Protein AF-A0A918KTB7-F1 (afdb_monomer)

Foldseek 3Di:
DDDDDDDPVRVVVVVVVVVVDDPDPDPPDDDDPDPDQDPVSVVVVPDDPDPPPPPLPQACQDDDPVVVVCQQVLVDDAPEEDELPPPDLVVSLVSVLVVLVVCLVVVHFKYKYFQAQPDVSPRPSLVCVSVSCSDPSRVQQFRYKDAGDVVRRGSRIMITGTDD

Nearest PDB structures (foldseek):
  4od6-assembly1_A  TM=9.183E-01  e=5.688E-06  Deinococcus radiodurans R1 = ATCC 13939 = DSM 20539
  2zqe-assembly1_A  TM=9.346E-01  e=1.737E-05  Thermus thermophilus HB8
  3qd7-assembly1_X  TM=7.976E-01  e=2.575E-05  Escherichia coli K-12
  7qgr-assembly1_v  TM=5.395E-01  e=2.587E-06  Escherichia coli
  4m3p-assembly1_A  TM=5.631E-01  e=5.532E+00  Homo sapiens

pLDDT: mean 83.63, std 12.71, range [46.62, 97.56]

InterPro domains:
  IPR002625 Smr domain [PF01713] (82-163)
  IPR002625 Smr domain [PS50828] (82-163)
  IPR036063 Smr domain superfamily [G3DSA:3.30.1370.110] (50-164)
  IPR036063 Smr domain superfamily [SSF160443] (80-163)

Solvent-accessible surface area (backbone atoms only — not comparable to full-atom values): 9860 Å² total; per-residue (Å²): 135,87,88,73,83,79,51,76,69,54,51,54,56,51,51,59,56,54,71,76,51,79,76,79,77,72,84,79,70,92,82,79,75,74,76,77,74,47,75,65,52,51,53,56,72,70,48,73,75,73,79,80,70,70,72,74,74,74,70,45,70,67,60,56,70,70,56,44,54,28,41,78,68,57,69,63,78,67,72,44,78,47,80,34,54,96,49,54,68,69,58,30,51,53,51,50,52,55,50,51,54,54,36,46,77,66,71,37,52,28,38,37,40,32,36,36,39,47,74,97,66,66,14,69,50,49,70,45,41,70,60,59,61,60,31,79,93,50,30,83,50,48,52,35,45,45,75,27,32,71,94,68,51,15,93,16,14,30,38,38,31,39,44,133

Secondary structure (DSSP, 8-state):
---PPPPHHHHHHHHHHHHHSPPPPPP--S--S-PPPPHHHHHHHTSPPPP-----PPP-SSPPHHHHHHHHTT----SEEEE-TT--HHHHHHHHHHHHHHHHHTT--EEEEE----GGG--HHHHHHHHHHT-TTTGGGEEEEEEPPGGGTGGGEEEEEEP-

Organism: NCBI:txid1220491

Radius of gyration: 38.45 Å; Cα contacts (8 Å, |Δi|>4): 191; chains: 1; bounding box: 45×83×96 Å

Structure (mmCIF, N/CA/C/O backbone):
data_AF-A0A918KTB7-F1
#
_entry.id   AF-A0A918KTB7-F1
#
loop_
_atom_site.group_PDB
_atom_site.id
_atom_site.type_symbol
_atom_site.label_atom_id
_atom_site.label_alt_id
_atom_site.label_comp_id
_atom_site.label_asym_id
_atom_site.label_entity_id
_atom_site.label_seq_id
_atom_site.pdbx_PDB_ins_code
_atom_site.Cartn_x
_atom_site.Cartn_y
_atom_site.Cartn_z
_atom_site.occupancy
_atom_site.B_iso_or_equiv
_atom_site.auth_seq_id
_atom_site.auth_comp_id
_atom_site.auth_asym_id
_atom_site.auth_atom_id
_atom_site.pdbx_PDB_model_num
ATOM 1 N N . MET A 1 1 ? -0.940 60.018 68.883 1.00 46.62 1 MET A N 1
ATOM 2 C CA . MET A 1 1 ? -2.416 60.021 68.986 1.00 46.62 1 MET A CA 1
ATOM 3 C C . MET A 1 1 ? -2.788 59.812 70.443 1.00 46.62 1 MET A C 1
ATOM 5 O O . MET A 1 1 ? -2.525 58.750 70.989 1.00 46.62 1 MET A O 1
ATOM 9 N N . THR A 1 2 ? -3.273 60.860 71.096 1.00 48.62 2 THR A N 1
ATOM 10 C CA . THR A 1 2 ? -3.499 60.915 72.546 1.00 48.62 2 THR A CA 1
ATOM 11 C C . THR A 1 2 ? -4.774 60.143 72.904 1.00 48.62 2 THR A C 1
ATOM 13 O O . THR A 1 2 ? -5.857 60.499 72.447 1.00 48.62 2 THR A O 1
ATOM 16 N N . GLN A 1 3 ? -4.655 59.064 73.682 1.00 63.84 3 GLN A N 1
ATOM 17 C CA . GLN A 1 3 ? -5.781 58.221 74.108 1.00 63.84 3 GLN A CA 1
ATOM 18 C C . GLN A 1 3 ? -6.563 58.928 75.225 1.00 63.84 3 GLN A C 1
ATOM 20 O O . GLN A 1 3 ? -6.250 58.790 76.406 1.00 63.84 3 GLN A O 1
ATOM 25 N N . ARG A 1 4 ? -7.560 59.739 74.858 1.00 78.81 4 ARG A N 1
ATOM 26 C CA . ARG A 1 4 ? -8.471 60.368 75.824 1.00 78.81 4 ARG A CA 1
ATOM 27 C C . ARG A 1 4 ? -9.517 59.341 76.294 1.00 78.81 4 ARG A C 1
ATOM 29 O O . ARG A 1 4 ? -10.192 58.763 75.443 1.00 78.81 4 ARG A O 1
ATOM 36 N N . PRO A 1 5 ? -9.708 59.128 77.610 1.00 80.88 5 PRO A N 1
ATOM 37 C CA . PRO A 1 5 ? -10.734 58.214 78.105 1.00 80.88 5 PRO A CA 1
ATOM 38 C C . PRO A 1 5 ? -12.144 58.774 77.858 1.00 80.88 5 PRO A C 1
ATOM 40 O O . PRO A 1 5 ? -12.399 59.961 78.074 1.00 80.88 5 PRO A O 1
ATOM 43 N N . LEU A 1 6 ? -13.060 57.908 77.410 1.00 77.94 6 LEU A N 1
ATOM 44 C CA . LEU A 1 6 ? -14.454 58.264 77.120 1.00 77.94 6 LEU A CA 1
ATOM 45 C C . LEU A 1 6 ? -15.217 58.607 78.406 1.00 77.94 6 LEU A C 1
ATOM 47 O O . LEU A 1 6 ? -15.205 57.835 79.374 1.00 77.94 6 LEU A O 1
ATOM 51 N N . LYS A 1 7 ? -15.925 59.740 78.392 1.00 84.62 7 LYS A N 1
ATOM 52 C CA . LYS A 1 7 ? -16.820 60.166 79.476 1.00 84.62 7 LYS A CA 1
ATOM 53 C C . LYS A 1 7 ? -18.058 59.253 79.554 1.00 84.62 7 LYS A C 1
ATOM 55 O O . LYS A 1 7 ? -18.409 58.614 78.561 1.00 84.62 7 LYS A O 1
ATOM 60 N N . PRO A 1 8 ? -18.763 59.198 80.700 1.00 78.81 8 PRO A N 1
ATOM 61 C CA . PRO A 1 8 ? -19.903 58.293 80.889 1.00 78.81 8 PRO A CA 1
ATOM 62 C C . PRO A 1 8 ? -21.003 58.441 79.825 1.00 78.81 8 PRO A C 1
ATOM 64 O O . PRO A 1 8 ? -21.474 57.438 79.299 1.00 78.81 8 PRO A O 1
ATOM 67 N N . GLY A 1 9 ? -21.343 59.677 79.438 1.00 78.69 9 GLY A N 1
ATOM 68 C CA . GLY A 1 9 ? -22.331 59.934 78.381 1.00 78.69 9 GLY A CA 1
ATOM 69 C C . GLY A 1 9 ? -21.862 59.510 76.984 1.00 78.69 9 GLY A C 1
ATOM 70 O O . GLY A 1 9 ? -22.641 58.976 76.201 1.00 78.69 9 GLY A O 1
ATOM 71 N N . GLU A 1 10 ? -20.567 59.655 76.684 1.00 81.12 10 GLU A N 1
ATOM 72 C CA . GLU A 1 10 ? -19.995 59.213 75.405 1.00 81.12 10 GLU A CA 1
ATOM 73 C C . GLU A 1 10 ? -20.040 57.684 75.290 1.00 81.12 10 GLU A C 1
ATOM 75 O O . GLU A 1 10 ? -20.361 57.158 74.227 1.00 81.12 10 GLU A O 1
ATOM 80 N N . LYS A 1 11 ? -19.803 56.954 76.390 1.00 81.25 11 LYS A N 1
ATOM 81 C CA . LYS A 1 11 ? -19.927 55.485 76.412 1.00 81.25 11 LYS A CA 1
ATOM 82 C C . LYS A 1 11 ? -21.339 55.015 76.060 1.00 81.25 11 LYS A C 1
ATOM 84 O O . LYS A 1 11 ? -21.481 53.997 75.388 1.00 81.25 11 LYS A O 1
ATOM 89 N N . GLN A 1 12 ? -22.365 55.751 76.482 1.00 82.75 12 GLN A N 1
ATOM 90 C CA . GLN A 1 12 ? -23.759 55.405 76.205 1.00 82.75 12 GLN A CA 1
ATOM 91 C C . GLN A 1 12 ? -24.103 55.586 74.718 1.00 82.75 12 GLN A C 1
ATOM 93 O O . GLN A 1 12 ? -24.712 54.701 74.118 1.00 82.75 12 GLN A O 1
ATOM 98 N N . ILE A 1 13 ? -23.618 56.667 74.094 1.00 84.12 13 ILE A N 1
ATOM 99 C CA . ILE A 1 13 ? -23.762 56.899 72.646 1.00 84.12 13 ILE A CA 1
ATOM 100 C C . ILE A 1 13 ? -23.016 55.818 71.853 1.00 84.12 13 ILE A C 1
ATOM 102 O O . ILE A 1 13 ? -23.576 55.220 70.933 1.00 84.12 13 ILE A O 1
ATOM 106 N N . TRP A 1 14 ? -21.779 55.506 72.246 1.00 77.81 14 TRP A N 1
ATOM 107 C CA . TRP A 1 14 ? -20.999 54.436 71.621 1.00 77.81 14 TRP A CA 1
ATOM 108 C C . TRP A 1 14 ? -21.663 53.061 71.762 1.00 77.81 14 TRP A C 1
ATOM 110 O O . TRP A 1 14 ? -21.578 52.255 70.837 1.00 77.81 14 TRP A O 1
ATOM 120 N N . GLY A 1 15 ? -22.371 52.803 72.866 1.00 83.31 15 GLY A N 1
ATOM 121 C CA . GLY A 1 15 ? -23.150 51.581 73.065 1.00 83.31 15 GLY A CA 1
ATOM 122 C C . GLY A 1 15 ? -24.285 51.419 72.050 1.00 83.31 15 GLY A C 1
ATOM 123 O O . GLY A 1 15 ? -24.432 50.344 71.474 1.00 83.31 15 GLY A O 1
ATOM 124 N N . HIS A 1 16 ? -25.043 52.484 71.772 1.00 82.56 16 HIS A N 1
ATOM 125 C CA . HIS A 1 16 ? -26.098 52.443 70.753 1.00 82.56 16 HIS A CA 1
ATOM 126 C C . HIS A 1 16 ? -25.548 52.289 69.333 1.00 82.56 16 HIS A C 1
ATOM 128 O O . HIS A 1 16 ? -26.08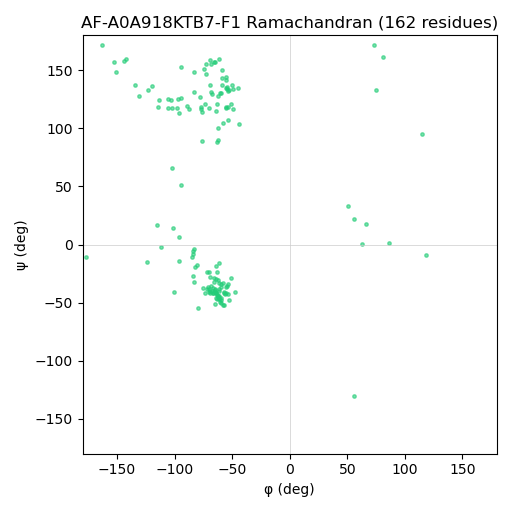2 51.503 68.555 1.00 82.56 16 HIS A O 1
ATOM 134 N N . VAL A 1 17 ? -24.448 52.970 69.002 1.00 83.69 17 VAL A N 1
ATOM 135 C CA . VAL A 1 17 ? -23.796 52.825 67.689 1.00 83.69 17 VAL A CA 1
ATOM 136 C C . VAL A 1 17 ? -23.227 51.415 67.500 1.00 83.69 17 VAL A C 1
ATOM 138 O O . VAL A 1 17 ? -23.325 50.845 66.420 1.00 83.69 17 VAL A O 1
ATOM 141 N N . ALA A 1 18 ? -22.669 50.803 68.545 1.00 79.00 18 ALA A N 1
ATOM 142 C CA . ALA A 1 18 ? -22.160 49.437 68.459 1.00 79.00 18 ALA A CA 1
ATOM 143 C C . ALA A 1 18 ? -23.270 48.398 68.213 1.00 79.00 18 ALA A C 1
ATOM 145 O O . ALA A 1 18 ? -23.0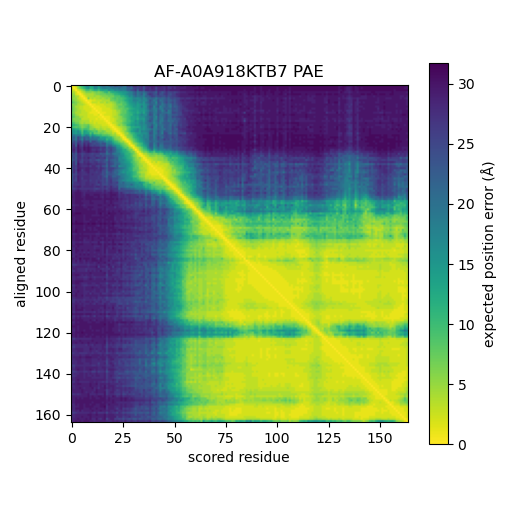12 47.379 67.577 1.00 79.00 18 ALA A O 1
ATOM 146 N N . GLN A 1 19 ? -24.501 48.654 68.670 1.00 80.31 19 GLN A N 1
ATOM 147 C CA . GLN A 1 19 ? -25.642 47.756 68.456 1.00 80.31 19 GLN A CA 1
ATOM 148 C C . GLN A 1 19 ? -26.144 47.744 67.005 1.00 80.31 19 GLN A C 1
ATOM 150 O O . GLN A 1 19 ? -26.734 46.751 66.583 1.00 80.31 19 GLN A O 1
ATOM 155 N N . THR A 1 20 ? -25.902 48.802 66.225 1.00 79.62 20 THR A N 1
ATOM 156 C CA . THR A 1 20 ? -26.326 48.868 64.814 1.00 79.62 20 THR A CA 1
ATOM 157 C C . THR A 1 20 ? -25.326 48.219 63.856 1.00 79.62 20 THR A C 1
ATOM 159 O O . THR A 1 20 ? -25.653 47.980 62.693 1.00 79.62 20 THR A O 1
ATOM 162 N N . VAL A 1 21 ? -24.124 47.873 64.328 1.00 79.25 21 VAL A N 1
ATOM 163 C CA . VAL A 1 21 ? -23.092 47.227 63.512 1.00 79.25 21 VAL A CA 1
ATOM 164 C C . VAL A 1 21 ? -23.048 45.735 63.817 1.00 79.25 21 VAL A C 1
ATOM 166 O O . VAL A 1 21 ? -22.707 45.302 64.914 1.00 79.25 21 VAL A O 1
ATOM 169 N N . SER A 1 22 ? -23.342 44.914 62.811 1.00 73.38 22 SER A N 1
ATOM 170 C CA . SER A 1 22 ? -23.164 43.467 62.935 1.00 73.38 22 SER A CA 1
ATOM 171 C C . SER A 1 22 ? -21.672 43.121 63.029 1.00 73.38 22 SER A C 1
ATOM 173 O O . SER A 1 22 ? -20.896 43.548 62.165 1.00 73.38 22 SER A O 1
ATOM 175 N N . PRO A 1 23 ? -21.236 42.322 64.021 1.00 70.44 23 PRO A N 1
ATOM 176 C CA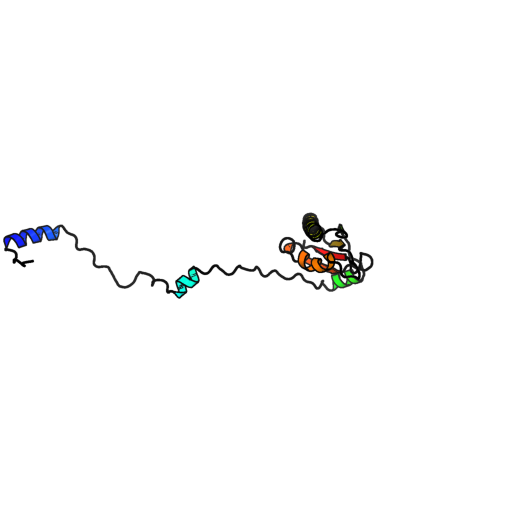 . PRO A 1 23 ? -19.845 41.914 64.114 1.00 70.44 23 PRO A CA 1
ATOM 177 C C . PRO A 1 23 ? -19.455 41.135 62.858 1.00 70.44 23 PRO A C 1
ATOM 179 O O . PRO A 1 23 ? -20.140 40.198 62.440 1.00 70.44 23 PRO A O 1
ATOM 182 N N . ARG A 1 24 ? -18.328 41.518 62.248 1.00 65.75 24 ARG A N 1
ATOM 183 C CA . ARG A 1 24 ? -17.746 40.786 61.119 1.00 65.75 24 ARG A CA 1
ATOM 184 C C . ARG A 1 24 ? -17.571 39.329 61.551 1.00 65.75 24 ARG A C 1
ATOM 186 O O . ARG A 1 24 ? -16.847 39.054 62.509 1.00 65.75 24 ARG A O 1
ATOM 193 N N . ARG A 1 25 ? -18.249 38.398 60.867 1.00 62.25 25 ARG A N 1
ATOM 194 C CA . ARG A 1 25 ? -18.091 36.955 61.103 1.00 62.25 25 ARG A CA 1
ATOM 195 C C . ARG A 1 25 ? -16.595 36.638 61.095 1.00 62.25 25 ARG A C 1
ATOM 197 O O . ARG A 1 25 ? -15.938 36.829 60.073 1.00 62.25 25 ARG A O 1
ATOM 204 N N . LYS A 1 26 ? -16.054 36.165 62.224 1.00 60.16 26 LYS A N 1
ATOM 205 C CA . LYS A 1 26 ? -14.718 35.557 62.235 1.00 60.16 26 LYS A CA 1
ATOM 206 C C . LYS A 1 26 ? -14.726 34.440 61.183 1.00 60.16 26 LYS A C 1
ATOM 208 O O . LYS A 1 26 ? -15.721 33.708 61.132 1.00 60.16 26 LYS A O 1
ATOM 213 N N . PRO A 1 27 ? -13.692 34.306 60.334 1.00 60.28 27 PRO A N 1
ATOM 214 C CA . PRO A 1 27 ? -13.653 33.218 59.369 1.00 60.28 27 PRO A CA 1
ATOM 215 C C . PRO A 1 27 ? -13.797 31.895 60.126 1.00 60.28 27 PRO A C 1
ATOM 217 O O . PRO A 1 27 ? -13.013 31.572 61.020 1.00 60.28 27 PRO A O 1
ATOM 220 N N . LYS A 1 28 ? -14.878 31.176 59.818 1.00 53.47 28 LYS A N 1
ATOM 221 C CA . LYS A 1 28 ? -15.164 29.842 60.338 1.00 53.47 28 LYS A CA 1
ATOM 222 C C . LYS A 1 28 ? -14.069 28.904 59.823 1.00 53.47 28 LYS A C 1
ATOM 224 O O . LYS A 1 28 ? -14.017 28.660 58.627 1.00 53.47 28 LYS A O 1
ATOM 229 N N . GLY A 1 29 ? -13.262 28.369 60.736 1.00 52.19 29 GLY A N 1
ATOM 230 C CA . GLY A 1 29 ? -12.539 27.107 60.566 1.00 52.19 29 GLY A CA 1
ATOM 231 C C . GLY A 1 29 ? -11.309 27.118 59.651 1.00 52.19 29 GLY A C 1
ATOM 232 O O . GLY A 1 29 ? -11.339 27.545 58.501 1.00 52.19 29 GLY A O 1
ATOM 233 N N . LYS A 1 30 ? -10.224 26.521 60.153 1.00 56.75 30 LYS A N 1
ATOM 234 C CA . LYS A 1 30 ? -9.238 25.857 59.297 1.00 56.75 30 LYS A CA 1
ATOM 235 C C . LYS A 1 30 ? -9.957 24.687 58.610 1.00 56.75 30 LYS A C 1
ATOM 237 O O . LYS A 1 30 ? -10.462 23.818 59.312 1.00 56.75 30 LYS A O 1
ATOM 242 N N . GLY A 1 31 ? -9.999 24.661 57.280 1.00 56.97 31 GLY A N 1
ATOM 243 C CA . GLY A 1 31 ? -10.451 23.493 56.510 1.00 56.97 31 GLY A CA 1
ATOM 244 C C . GLY A 1 31 ? -11.737 23.713 55.713 1.00 56.97 31 GLY A C 1
ATOM 245 O O . GLY A 1 31 ? -12.839 23.553 56.222 1.00 56.97 31 GLY A O 1
ATOM 246 N N . SER A 1 32 ? -11.571 24.066 54.440 1.00 58.84 32 SER A N 1
ATOM 247 C CA . SER A 1 32 ? -12.530 23.818 53.340 1.00 58.84 32 SER A CA 1
ATOM 248 C C . SER A 1 32 ? -11.973 24.290 51.994 1.00 58.84 32 SER A C 1
ATOM 250 O O . SER A 1 32 ? -12.499 23.923 50.948 1.00 58.84 32 SER A O 1
ATOM 252 N N . ALA A 1 33 ? -10.865 25.036 51.985 1.00 61.47 33 ALA A N 1
ATOM 253 C CA . ALA A 1 33 ? -10.042 25.120 50.793 1.00 61.47 33 ALA A CA 1
ATOM 254 C C . ALA A 1 33 ? -9.359 23.761 50.606 1.00 61.47 33 ALA A C 1
ATOM 256 O O . ALA A 1 33 ? -8.583 23.335 51.465 1.00 61.47 33 ALA A O 1
ATOM 257 N N . LYS A 1 34 ? -9.659 23.075 49.495 1.00 65.44 34 LYS A N 1
ATOM 258 C CA . LYS A 1 34 ? -8.766 22.032 48.976 1.00 65.44 34 LYS A CA 1
ATOM 259 C C . LYS A 1 34 ? -7.338 22.601 49.026 1.00 65.44 34 LYS A C 1
ATOM 261 O O . LYS A 1 34 ? -7.184 23.782 48.692 1.00 65.44 34 LYS A O 1
ATOM 266 N N . PRO A 1 35 ? -6.333 21.840 49.497 1.00 74.38 35 PRO A N 1
ATOM 267 C CA . PRO A 1 35 ? -4.964 22.335 49.526 1.00 74.38 35 PRO A CA 1
ATOM 268 C C . PRO A 1 35 ? -4.617 22.887 48.144 1.00 74.38 35 PRO A C 1
ATOM 270 O O . PRO A 1 35 ? -5.023 22.317 47.127 1.00 74.38 35 PRO A O 1
ATOM 273 N N . LEU A 1 36 ? -3.947 24.042 48.123 1.00 76.06 36 LEU A N 1
ATOM 274 C CA . LEU A 1 36 ? -3.466 24.621 46.875 1.00 76.06 36 LEU A CA 1
ATOM 275 C C . LEU A 1 36 ? -2.654 23.540 46.148 1.00 76.06 36 LEU A C 1
ATOM 277 O O . LEU A 1 36 ? -1.847 22.880 46.810 1.00 76.06 36 LEU A O 1
ATOM 281 N N . PRO A 1 37 ? -2.888 23.329 44.840 1.00 79.69 37 PRO A N 1
ATOM 282 C CA . PRO A 1 37 ? -2.184 22.297 44.106 1.00 79.69 37 PRO A CA 1
ATOM 283 C C . PRO A 1 37 ? -0.685 22.504 44.269 1.00 79.69 37 PRO A C 1
ATOM 285 O O . PRO A 1 37 ? -0.175 23.625 44.160 1.00 79.69 37 PRO A O 1
ATOM 288 N N . THR A 1 38 ? 0.009 21.413 44.560 1.00 84.88 38 THR A N 1
ATOM 289 C CA . THR A 1 38 ? 1.456 21.409 44.708 1.00 84.88 38 THR A CA 1
ATOM 290 C C . THR A 1 38 ? 2.088 21.845 43.387 1.00 84.88 38 THR A C 1
ATOM 292 O O . THR A 1 38 ? 1.481 21.749 42.318 1.00 84.88 38 THR A O 1
ATOM 295 N N . ARG A 1 39 ? 3.340 22.305 43.419 1.00 82.00 39 ARG A N 1
ATOM 296 C CA . ARG A 1 39 ? 4.071 22.670 42.194 1.00 82.00 39 ARG A CA 1
ATOM 297 C C . ARG A 1 39 ? 4.083 21.528 41.165 1.00 82.00 39 ARG A C 1
ATOM 299 O O . ARG A 1 39 ? 4.008 21.783 39.967 1.00 82.00 39 ARG A O 1
ATOM 306 N N . GLU A 1 40 ? 4.133 20.288 41.643 1.00 82.56 40 GLU A N 1
ATOM 307 C CA . GLU A 1 40 ? 4.048 19.073 40.827 1.00 82.56 40 GLU A CA 1
ATOM 308 C C . GLU A 1 40 ? 2.649 18.860 40.232 1.00 82.56 40 GLU A C 1
ATOM 310 O O . GLU A 1 40 ? 2.531 18.529 39.054 1.00 82.56 40 GLU A O 1
ATOM 315 N N . ASP A 1 41 ? 1.585 19.135 40.993 1.00 83.31 41 ASP A N 1
ATOM 316 C CA . ASP A 1 41 ? 0.203 19.066 40.500 1.00 83.31 41 ASP A CA 1
ATOM 317 C C . ASP A 1 41 ? -0.039 20.093 39.392 1.00 83.31 41 ASP A C 1
ATOM 319 O O . ASP A 1 41 ? -0.624 19.775 38.358 1.00 83.31 41 ASP A O 1
ATOM 323 N N . PHE A 1 42 ? 0.479 21.312 39.569 1.00 81.81 42 PHE A N 1
ATOM 324 C CA . PHE A 1 42 ? 0.445 22.351 38.542 1.00 81.81 42 PHE A CA 1
ATOM 325 C C . PHE A 1 42 ? 1.215 21.923 37.286 1.00 81.81 42 PHE A C 1
ATOM 327 O O . PHE A 1 42 ? 0.715 22.073 36.173 1.00 81.81 42 PHE A O 1
ATOM 334 N N . ALA A 1 43 ? 2.404 21.337 37.450 1.00 83.75 43 ALA A N 1
ATOM 335 C CA . ALA A 1 43 ? 3.190 20.825 36.330 1.00 83.75 43 ALA A CA 1
ATOM 336 C C . ALA A 1 43 ? 2.457 19.705 35.569 1.00 83.75 43 ALA A C 1
ATOM 338 O O . ALA A 1 43 ? 2.495 19.669 34.339 1.00 83.75 43 ALA A O 1
ATOM 339 N N . ASN A 1 44 ? 1.745 18.829 36.281 1.00 83.69 44 ASN A N 1
ATOM 340 C CA . ASN A 1 44 ? 0.949 17.760 35.683 1.00 83.69 44 ASN A CA 1
ATOM 341 C C . ASN A 1 44 ? -0.304 18.287 34.966 1.00 83.69 44 ASN A C 1
ATOM 343 O O . ASN A 1 44 ? -0.634 17.779 33.898 1.00 83.69 44 ASN A O 1
ATOM 347 N N . MET A 1 45 ? -0.967 19.324 35.491 1.00 81.56 45 MET A N 1
ATOM 348 C CA . MET A 1 45 ? -2.118 19.965 34.832 1.00 81.56 45 MET A CA 1
ATOM 349 C C . MET A 1 45 ? -1.747 20.676 33.524 1.00 81.56 45 MET A C 1
ATOM 351 O O . MET A 1 45 ? -2.562 20.726 32.606 1.00 81.56 45 MET A O 1
ATOM 355 N N . LEU A 1 46 ? -0.528 21.218 33.422 1.00 82.12 46 LEU A N 1
ATOM 356 C CA . LEU A 1 46 ? -0.028 21.864 32.201 1.00 82.12 46 LEU A CA 1
ATOM 357 C C . LEU A 1 46 ? 0.555 20.873 31.184 1.00 82.12 46 LEU A C 1
ATOM 359 O O . LEU A 1 46 ? 0.890 21.258 30.060 1.00 82.12 46 LEU A O 1
ATOM 363 N N . ARG A 1 47 ? 0.700 19.599 31.552 1.00 82.44 47 ARG A N 1
ATOM 364 C CA . ARG A 1 47 ? 1.245 18.586 30.658 1.00 82.44 47 ARG A CA 1
ATOM 365 C C . ARG A 1 47 ? 0.173 18.203 29.643 1.00 82.44 47 ARG A C 1
ATOM 367 O O . ARG A 1 47 ? -0.845 17.617 30.005 1.00 82.44 47 ARG A O 1
ATOM 374 N N . LEU A 1 48 ? 0.403 18.509 28.363 1.00 76.25 48 LEU A N 1
ATOM 375 C CA . LEU A 1 48 ? -0.448 17.972 27.303 1.00 76.25 48 LEU A CA 1
ATOM 376 C C . LEU A 1 48 ? -0.445 16.441 27.422 1.00 76.25 48 LEU A C 1
ATOM 378 O O . LEU A 1 48 ? 0.635 15.858 27.601 1.00 76.25 48 LEU A O 1
ATOM 382 N N . PRO A 1 49 ? -1.615 15.780 27.327 1.00 70.38 49 PRO A N 1
ATOM 383 C CA . PRO A 1 49 ? -1.643 14.332 27.260 1.00 70.38 49 PRO A CA 1
ATOM 384 C C . PRO A 1 49 ? -0.724 13.911 26.118 1.00 70.38 49 PRO A C 1
ATOM 386 O O . PRO A 1 49 ? -0.779 14.486 25.026 1.00 70.38 49 PRO A O 1
ATOM 389 N N . ALA A 1 50 ? 0.153 12.940 26.389 1.00 69.75 50 ALA A N 1
ATOM 390 C CA . ALA A 1 50 ? 0.952 12.343 25.333 1.00 69.75 50 ALA A CA 1
ATOM 391 C C . ALA A 1 50 ? -0.013 11.962 24.204 1.00 69.75 50 ALA A C 1
ATOM 393 O O . ALA A 1 50 ? -1.085 11.423 24.512 1.00 69.75 50 ALA A O 1
ATOM 394 N N . PRO A 1 51 ? 0.302 12.280 22.933 1.00 65.88 51 PRO A N 1
ATOM 395 C CA . PRO A 1 51 ? -0.574 11.911 21.840 1.00 65.88 51 PRO A CA 1
ATOM 396 C C . PRO A 1 51 ? -0.865 10.428 22.004 1.00 65.88 51 PRO A C 1
ATOM 398 O O . PRO A 1 51 ? 0.063 9.619 22.091 1.00 65.88 51 PRO A O 1
ATOM 401 N N . SER A 1 52 ? -2.149 10.089 22.138 1.00 62.91 52 SER A N 1
ATOM 402 C CA . SER A 1 52 ? -2.589 8.707 22.074 1.00 62.91 52 SER A CA 1
ATOM 403 C C . SER A 1 52 ? -2.249 8.256 20.664 1.00 62.91 52 SER A C 1
ATOM 405 O O . SER A 1 52 ? -3.015 8.435 19.719 1.00 62.91 52 SER A O 1
ATOM 407 N N . VAL A 1 53 ? -1.028 7.758 20.491 1.00 61.12 53 VAL A N 1
ATOM 408 C CA . VAL A 1 53 ? -0.667 6.928 19.361 1.00 61.12 53 VAL A CA 1
ATOM 409 C C . VAL A 1 53 ? -1.560 5.718 19.538 1.00 61.12 53 VAL A C 1
ATOM 411 O O . VAL A 1 53 ? -1.213 4.781 20.253 1.00 61.12 53 VAL A O 1
ATOM 414 N N . LEU A 1 54 ? -2.761 5.782 18.951 1.00 59.19 54 LEU A N 1
ATOM 415 C CA . LEU A 1 54 ? -3.532 4.606 18.592 1.00 59.19 54 LEU A CA 1
ATOM 416 C C . LEU A 1 54 ? -2.507 3.677 17.970 1.00 59.19 54 LEU A C 1
ATOM 418 O O . LEU A 1 54 ? -2.009 3.974 16.883 1.00 59.19 54 LEU A O 1
ATOM 422 N N . ALA A 1 55 ? -2.096 2.658 18.726 1.00 58.06 55 ALA A N 1
ATOM 423 C CA . ALA A 1 55 ? -1.008 1.787 18.339 1.00 58.06 55 ALA A CA 1
ATOM 424 C C . ALA A 1 55 ? -1.362 1.276 16.949 1.00 58.06 55 ALA A C 1
ATOM 426 O O . ALA A 1 55 ? -2.340 0.540 16.790 1.00 58.06 55 ALA A O 1
ATOM 427 N N . ALA A 1 56 ? -0.657 1.779 15.932 1.00 60.22 56 ALA A N 1
ATOM 428 C CA . ALA A 1 56 ? -0.962 1.477 14.552 1.00 60.22 56 ALA A CA 1
ATOM 429 C C . ALA A 1 56 ? -0.754 -0.023 14.422 1.00 60.22 56 ALA A C 1
ATOM 431 O O . ALA A 1 56 ? 0.380 -0.496 14.394 1.00 60.22 56 ALA A O 1
ATOM 432 N N . ARG A 1 57 ? -1.853 -0.785 14.462 1.00 62.72 57 ARG A N 1
ATOM 433 C CA . ARG A 1 57 ? -1.785 -2.241 14.477 1.00 62.72 57 ARG A CA 1
ATOM 434 C C . ARG A 1 57 ? -0.969 -2.625 13.243 1.00 62.72 57 ARG A C 1
ATOM 436 O O . ARG A 1 57 ? -1.388 -2.261 12.138 1.00 62.72 57 ARG A O 1
ATOM 443 N N . PRO A 1 58 ? 0.192 -3.283 13.376 1.00 64.31 58 PRO A N 1
ATOM 444 C CA . PRO A 1 58 ? 1.015 -3.594 12.218 1.00 64.31 58 PRO A CA 1
ATOM 445 C C . PRO A 1 58 ? 0.199 -4.451 11.249 1.00 64.31 58 PRO A C 1
ATOM 447 O O . PRO A 1 58 ? -0.680 -5.216 11.663 1.00 64.31 58 PRO A O 1
ATOM 450 N N . LEU A 1 59 ? 0.387 -4.246 9.945 1.00 63.94 59 LEU A N 1
ATOM 451 C CA . LEU A 1 59 ? -0.186 -5.157 8.954 1.00 63.94 59 LEU A CA 1
ATOM 452 C C . LEU A 1 59 ? 0.371 -6.558 9.224 1.00 63.94 59 LEU A C 1
ATOM 454 O O . LEU A 1 59 ? 1.577 -6.669 9.455 1.00 63.94 59 LEU A O 1
ATOM 458 N N . PRO A 1 60 ? -0.455 -7.617 9.168 1.00 62.66 60 PRO A N 1
ATOM 459 C CA . PRO A 1 60 ? 0.071 -8.960 9.017 1.00 62.66 60 PRO A CA 1
ATOM 460 C C . PRO A 1 60 ? 0.883 -8.979 7.721 1.00 62.66 60 PRO A C 1
ATOM 462 O O . PRO A 1 60 ? 0.328 -8.924 6.622 1.00 62.66 60 PRO A O 1
ATOM 465 N N . GLN A 1 61 ? 2.208 -8.970 7.862 1.00 63.56 61 GLN A N 1
ATOM 466 C CA . GLN A 1 61 ? 3.125 -9.209 6.747 1.00 63.56 61 GLN A CA 1
ATOM 467 C C . GLN A 1 61 ? 3.032 -10.674 6.305 1.00 63.56 61 GLN A C 1
ATOM 469 O O . GLN A 1 61 ? 3.253 -11.001 5.144 1.00 63.56 61 GLN A O 1
ATOM 474 N N . THR A 1 62 ? 2.675 -11.551 7.243 1.00 60.34 62 THR A N 1
ATOM 475 C CA . THR A 1 62 ? 2.428 -12.969 7.031 1.00 60.34 62 THR A CA 1
ATOM 476 C C . THR A 1 62 ? 0.960 -13.191 6.679 1.00 60.34 62 THR A C 1
ATOM 478 O O . THR A 1 62 ? 0.049 -12.862 7.440 1.00 60.34 62 THR A O 1
ATOM 481 N N . LEU A 1 63 ? 0.731 -13.732 5.483 1.00 70.00 63 LEU A N 1
ATOM 482 C CA . LEU A 1 63 ? -0.578 -14.228 5.075 1.00 70.00 63 LEU A CA 1
ATOM 483 C C . LEU A 1 63 ? -0.986 -15.428 5.932 1.00 70.00 63 LEU A C 1
ATOM 485 O O . LEU A 1 63 ? -0.135 -16.154 6.446 1.00 70.00 63 LEU A O 1
ATOM 489 N N . ASP A 1 64 ? -2.292 -15.684 6.008 1.00 76.75 64 ASP A N 1
ATOM 490 C CA . ASP A 1 64 ? -2.786 -16.977 6.481 1.00 76.75 64 ASP A CA 1
ATOM 491 C C . ASP A 1 64 ? -2.181 -18.115 5.635 1.00 76.75 64 ASP A C 1
ATOM 493 O O . ASP A 1 64 ? -2.005 -17.975 4.423 1.00 76.75 64 ASP A O 1
ATOM 497 N N . VAL A 1 65 ? -1.893 -19.263 6.252 1.00 73.00 65 VAL A N 1
ATOM 498 C CA . VAL A 1 65 ? -1.209 -20.409 5.626 1.00 73.00 65 VAL A CA 1
ATOM 499 C C . VAL A 1 65 ? -1.940 -20.875 4.362 1.00 73.00 65 VAL A C 1
ATOM 501 O O . VAL A 1 65 ? -1.314 -21.243 3.365 1.00 73.00 65 VAL A O 1
ATOM 504 N N . ASN A 1 66 ? -3.275 -20.830 4.361 1.00 76.00 66 ASN A N 1
ATOM 505 C CA . ASN A 1 66 ? -4.074 -21.195 3.193 1.00 76.00 66 ASN A CA 1
ATOM 506 C C . ASN A 1 66 ? -3.987 -20.148 2.075 1.00 76.00 66 ASN A C 1
ATOM 508 O O . ASN A 1 66 ? -3.908 -20.510 0.898 1.00 76.00 66 ASN A O 1
ATOM 512 N N . GLN A 1 67 ? -3.963 -18.860 2.424 1.00 75.06 67 GLN A N 1
ATOM 513 C CA . GLN A 1 67 ? -3.743 -17.784 1.457 1.00 75.06 67 GLN A CA 1
ATOM 514 C C . GLN A 1 67 ? -2.325 -17.833 0.882 1.00 75.06 67 GLN A C 1
ATOM 516 O O . GLN A 1 67 ? -2.173 -17.737 -0.333 1.00 75.06 67 GLN A O 1
ATOM 521 N N . ASP A 1 68 ? -1.310 -18.082 1.710 1.00 78.50 68 ASP A N 1
ATOM 522 C CA . ASP A 1 68 ? 0.081 -18.243 1.278 1.00 78.50 68 ASP A CA 1
ATOM 523 C C . ASP A 1 68 ? 0.224 -19.411 0.288 1.00 78.50 68 ASP A C 1
ATOM 525 O O . ASP A 1 68 ? 0.766 -19.252 -0.806 1.00 78.50 68 ASP A O 1
ATOM 529 N N . LYS A 1 69 ? -0.389 -20.570 0.576 1.00 80.38 69 LYS A N 1
ATOM 530 C CA . LYS A 1 69 ? -0.440 -21.702 -0.370 1.00 80.38 69 LYS A CA 1
ATOM 531 C C . LYS A 1 69 ? -1.080 -21.320 -1.708 1.00 80.38 69 LYS A C 1
ATOM 533 O O . LYS A 1 69 ? -0.602 -21.750 -2.759 1.00 80.38 69 LYS A O 1
ATOM 538 N N . ARG A 1 70 ? -2.156 -20.526 -1.700 1.00 81.62 70 ARG A N 1
ATOM 539 C CA . ARG A 1 70 ? -2.819 -20.059 -2.932 1.00 81.62 70 ARG A CA 1
ATOM 540 C C . ARG A 1 70 ? -1.960 -19.062 -3.705 1.00 81.62 70 ARG A C 1
ATOM 542 O O . ARG A 1 70 ? -1.877 -19.189 -4.926 1.00 81.62 70 ARG A O 1
ATOM 549 N N . VAL A 1 71 ? -1.300 -18.133 -3.012 1.00 82.50 71 VAL A N 1
ATOM 550 C CA . VAL A 1 71 ? -0.351 -17.168 -3.589 1.00 82.50 71 VAL A CA 1
ATOM 551 C C . VAL A 1 71 ? 0.806 -17.901 -4.259 1.00 82.50 71 VAL A C 1
ATOM 553 O O . VAL A 1 71 ? 1.061 -17.674 -5.442 1.00 82.50 71 VAL A O 1
ATOM 556 N N . ARG A 1 72 ? 1.434 -18.854 -3.559 1.00 79.94 72 ARG A N 1
ATOM 557 C CA . ARG A 1 72 ? 2.532 -19.679 -4.089 1.00 79.94 72 ARG A CA 1
ATOM 558 C C . ARG A 1 72 ? 2.127 -20.497 -5.312 1.00 79.94 72 ARG A C 1
ATOM 560 O O . ARG A 1 72 ? 2.935 -20.684 -6.208 1.00 79.94 72 ARG A O 1
ATOM 567 N N . ARG A 1 73 ? 0.875 -20.961 -5.373 1.00 84.38 73 ARG A N 1
ATOM 568 C CA . ARG A 1 73 ? 0.317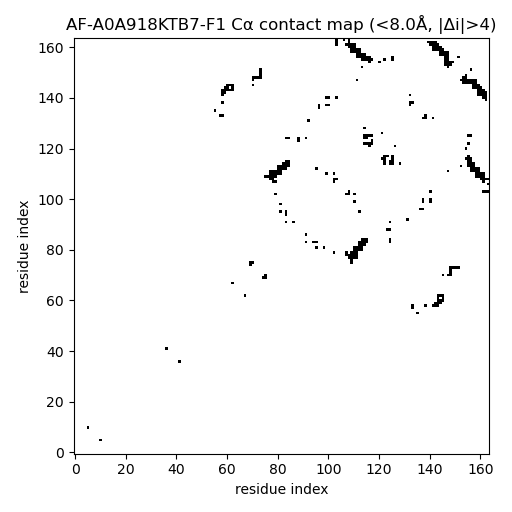 -21.688 -6.530 1.00 84.38 73 ARG A CA 1
ATOM 569 C C . ARG A 1 73 ? -0.204 -20.766 -7.641 1.00 84.38 73 ARG A C 1
ATOM 571 O O . ARG A 1 73 ? -0.664 -21.266 -8.665 1.00 84.38 73 ARG A O 1
ATOM 578 N N . GLY A 1 74 ? -0.211 -19.447 -7.433 1.00 80.31 74 GLY A N 1
ATOM 579 C CA . GLY A 1 74 ? -0.776 -18.467 -8.364 1.00 80.31 74 GLY A CA 1
ATOM 580 C C . GLY A 1 74 ? -2.300 -18.547 -8.536 1.00 80.31 74 GLY A C 1
ATOM 581 O O . GLY A 1 74 ? -2.821 -18.008 -9.505 1.00 80.31 74 GLY A O 1
ATOM 582 N N . ARG A 1 75 ? -3.026 -19.205 -7.620 1.00 85.88 75 ARG A N 1
ATOM 583 C CA . ARG A 1 75 ? -4.493 -19.390 -7.664 1.00 85.88 75 ARG A CA 1
ATOM 584 C C . ARG A 1 75 ? -5.221 -18.314 -6.852 1.00 85.88 75 ARG A C 1
ATOM 586 O O . ARG A 1 75 ? -6.008 -18.609 -5.942 1.00 85.88 75 ARG A O 1
ATOM 593 N N . ILE A 1 76 ? -4.882 -17.062 -7.135 1.00 88.56 76 ILE A N 1
ATOM 594 C CA . ILE A 1 76 ? -5.501 -15.882 -6.531 1.00 88.56 76 ILE A CA 1
ATOM 595 C C . ILE A 1 76 ? -6.404 -15.242 -7.575 1.00 88.56 76 ILE A C 1
ATOM 597 O O . ILE A 1 76 ? -5.956 -14.939 -8.677 1.00 88.56 76 ILE A O 1
ATOM 601 N N . GLU A 1 77 ? -7.669 -15.058 -7.213 1.00 89.88 77 GLU A N 1
ATOM 602 C CA . GLU A 1 77 ? -8.628 -14.304 -8.014 1.00 89.88 77 GLU A CA 1
ATOM 603 C C . GLU A 1 77 ? -8.336 -12.821 -7.819 1.00 89.88 77 GLU A C 1
ATOM 605 O O . GLU A 1 77 ? -8.366 -12.320 -6.695 1.00 89.88 77 GLU A O 1
ATOM 610 N N . ILE A 1 78 ? -7.982 -12.144 -8.907 1.00 93.56 78 ILE A N 1
ATOM 611 C CA . ILE A 1 78 ? -7.668 -10.719 -8.912 1.00 93.56 78 ILE A CA 1
ATOM 612 C C . ILE A 1 78 ? -8.923 -9.988 -9.372 1.00 93.56 78 ILE A C 1
ATOM 614 O O . ILE A 1 78 ? -9.355 -10.167 -10.507 1.00 93.56 78 ILE A O 1
ATOM 618 N N . ASP A 1 79 ? -9.486 -9.139 -8.517 1.00 94.12 79 ASP A N 1
ATOM 619 C CA . ASP A 1 79 ? -10.687 -8.382 -8.872 1.00 94.12 79 ASP A CA 1
ATOM 620 C C . ASP A 1 79 ? -10.371 -7.118 -9.665 1.00 94.12 79 ASP A C 1
ATOM 622 O O . ASP A 1 79 ? -11.191 -6.632 -10.445 1.00 94.12 79 ASP A O 1
ATOM 626 N N . THR A 1 80 ? -9.215 -6.518 -9.386 1.00 94.88 80 THR A N 1
ATOM 627 C CA . THR A 1 80 ? -8.769 -5.303 -10.056 1.00 94.88 80 THR A CA 1
ATOM 628 C C . THR A 1 80 ? -7.250 -5.243 -10.100 1.00 94.88 80 THR A C 1
ATOM 630 O O . THR A 1 80 ? -6.563 -5.723 -9.193 1.00 94.88 80 THR A O 1
ATOM 633 N N . LYS A 1 81 ? -6.727 -4.631 -11.158 1.00 96.12 81 LYS A N 1
ATOM 634 C CA . LYS A 1 81 ? -5.299 -4.417 -11.373 1.00 96.12 81 LYS A CA 1
ATOM 635 C C . LYS A 1 81 ? -5.032 -2.922 -11.456 1.00 96.12 81 LYS A C 1
ATOM 637 O O . LYS A 1 81 ? -5.771 -2.195 -12.115 1.00 96.12 81 LYS A O 1
ATOM 642 N N . ILE A 1 82 ? -3.971 -2.476 -10.800 1.00 95.75 82 ILE A N 1
ATOM 643 C CA . ILE A 1 82 ? -3.485 -1.101 -10.880 1.00 95.75 82 ILE A CA 1
ATOM 644 C C . ILE A 1 82 ? -2.047 -1.162 -11.332 1.00 95.75 82 ILE A C 1
ATOM 646 O O . ILE A 1 82 ? -1.253 -1.919 -10.766 1.00 95.75 82 ILE A O 1
ATOM 650 N N . ASP A 1 83 ? -1.731 -0.330 -12.311 1.00 95.81 83 ASP A N 1
ATOM 651 C CA . ASP A 1 83 ? -0.359 -0.121 -12.702 1.00 95.81 83 ASP A CA 1
ATOM 652 C C . ASP A 1 83 ? 0.179 1.194 -12.162 1.00 95.81 83 ASP A C 1
ATOM 654 O O . ASP A 1 83 ? -0.427 2.251 -12.336 1.00 95.81 83 ASP A O 1
ATOM 658 N N . LEU A 1 84 ? 1.286 1.092 -11.440 1.00 95.38 84 LEU A N 1
ATOM 659 C CA . LEU A 1 84 ? 2.030 2.216 -10.902 1.00 95.38 84 LEU A CA 1
ATOM 660 C C . LEU A 1 84 ? 3.390 2.346 -11.584 1.00 95.38 84 LEU A C 1
ATOM 662 O O . LEU A 1 84 ? 4.127 3.267 -11.232 1.00 95.38 84 LEU A O 1
ATOM 666 N N . HIS A 1 85 ? 3.748 1.441 -12.508 1.00 87.88 85 HIS A N 1
ATOM 667 C CA . HIS A 1 85 ? 4.999 1.584 -13.243 1.00 87.88 85 HIS A CA 1
ATOM 668 C C . HIS A 1 85 ? 5.021 2.917 -14.001 1.00 87.88 85 HIS A C 1
ATOM 670 O O . HIS A 1 85 ? 3.980 3.474 -14.341 1.00 87.88 85 HIS A O 1
ATOM 676 N N . ASP A 1 86 ? 6.219 3.464 -14.181 1.00 89.44 86 ASP A N 1
ATOM 677 C CA . ASP A 1 86 ? 6.489 4.751 -14.838 1.00 89.44 86 ASP A CA 1
ATOM 678 C C . ASP A 1 86 ? 5.904 6.003 -14.158 1.00 89.44 86 ASP A C 1
ATOM 680 O O . ASP A 1 86 ? 6.151 7.127 -14.597 1.00 89.44 86 ASP A O 1
ATOM 684 N N . LEU A 1 87 ? 5.206 5.853 -13.028 1.00 93.88 87 LEU A N 1
ATOM 685 C CA . LEU A 1 87 ? 4.770 6.987 -12.222 1.00 93.88 87 LEU A CA 1
ATOM 686 C C . LEU A 1 87 ? 5.879 7.473 -11.285 1.00 93.88 87 LEU A C 1
ATOM 688 O O . LEU A 1 87 ? 6.672 6.707 -10.733 1.00 93.88 87 LEU A O 1
ATOM 692 N N . THR A 1 88 ? 5.878 8.778 -11.019 1.00 94.81 88 THR A N 1
ATOM 693 C CA . THR A 1 88 ? 6.690 9.344 -9.939 1.00 94.81 88 THR A CA 1
ATOM 694 C C . THR A 1 88 ? 6.189 8.848 -8.582 1.00 94.81 88 THR A C 1
ATOM 696 O O . THR A 1 88 ? 5.023 8.481 -8.426 1.00 94.81 88 THR A O 1
ATOM 699 N N . GLN A 1 89 ? 7.051 8.873 -7.561 1.00 95.19 89 GLN A N 1
ATOM 700 C CA . GLN A 1 89 ? 6.703 8.398 -6.214 1.00 95.19 89 GLN A CA 1
ATOM 701 C C . GLN A 1 89 ? 5.432 9.056 -5.658 1.00 95.19 89 GLN A C 1
ATOM 703 O O . GLN A 1 89 ? 4.578 8.378 -5.087 1.00 95.19 89 GLN A O 1
ATOM 708 N N . LEU A 1 90 ? 5.296 10.372 -5.853 1.00 95.81 90 LEU A N 1
ATOM 709 C CA . LEU A 1 90 ? 4.147 11.138 -5.379 1.00 95.81 90 LEU A CA 1
ATOM 710 C C . LEU A 1 90 ? 2.856 10.691 -6.077 1.00 95.81 90 LEU A C 1
ATOM 712 O O . LEU A 1 90 ? 1.875 10.356 -5.408 1.00 95.81 90 LEU A O 1
ATOM 716 N N . THR A 1 91 ? 2.872 10.634 -7.410 1.00 97.00 91 THR A N 1
ATOM 717 C CA . THR A 1 91 ? 1.710 10.235 -8.212 1.00 97.00 91 THR A CA 1
ATOM 718 C C . THR A 1 91 ? 1.333 8.777 -7.952 1.00 97.00 91 THR A C 1
ATOM 720 O O . THR A 1 91 ? 0.154 8.470 -7.778 1.00 97.00 91 THR A O 1
ATOM 723 N N . ALA A 1 92 ? 2.322 7.886 -7.837 1.00 97.19 92 ALA A N 1
ATOM 724 C CA . ALA A 1 92 ? 2.121 6.474 -7.528 1.00 97.19 92 ALA A CA 1
ATOM 725 C C . ALA A 1 92 ? 1.455 6.276 -6.159 1.00 97.19 92 ALA A C 1
ATOM 727 O O . ALA A 1 92 ? 0.480 5.528 -6.055 1.00 97.19 92 ALA A O 1
ATOM 728 N N . LYS A 1 93 ? 1.921 6.985 -5.119 1.00 97.31 93 LYS A N 1
ATOM 729 C CA . LYS A 1 93 ? 1.310 6.933 -3.782 1.00 97.31 93 LYS A CA 1
ATOM 730 C C . LYS A 1 93 ? -0.156 7.371 -3.833 1.00 97.31 93 LYS A C 1
ATOM 732 O O . LYS A 1 93 ? -1.032 6.673 -3.324 1.00 97.31 93 LYS A O 1
ATOM 737 N N . GLN A 1 94 ? -0.449 8.493 -4.488 1.00 97.50 94 GLN A N 1
ATOM 738 C CA . GLN A 1 94 ? -1.822 8.990 -4.616 1.00 97.50 94 GLN A CA 1
ATOM 739 C C . GLN A 1 94 ? -2.719 8.030 -5.412 1.00 97.50 94 GLN A C 1
ATOM 741 O O . GLN A 1 94 ? -3.867 7.790 -5.025 1.00 97.50 94 GLN A O 1
ATOM 746 N N . ALA A 1 95 ? -2.205 7.459 -6.504 1.00 97.50 95 ALA A N 1
ATOM 747 C CA . ALA A 1 95 ? -2.917 6.480 -7.318 1.00 97.50 95 ALA A CA 1
ATOM 748 C C . ALA A 1 95 ? -3.237 5.207 -6.520 1.00 97.50 95 ALA A C 1
ATOM 750 O O . ALA A 1 95 ? -4.386 4.756 -6.544 1.00 97.50 95 ALA A O 1
ATOM 751 N N . LEU A 1 96 ? -2.271 4.690 -5.751 1.00 97.38 96 LEU A N 1
ATOM 752 C CA . LEU A 1 96 ? -2.459 3.554 -4.847 1.00 97.38 96 LEU A CA 1
ATOM 753 C C . LEU A 1 96 ? -3.574 3.830 -3.834 1.00 97.38 96 LEU A C 1
ATOM 755 O O . LEU A 1 96 ? -4.510 3.040 -3.731 1.00 97.38 96 LEU A O 1
ATOM 759 N N . HIS A 1 97 ? -3.512 4.967 -3.134 1.00 97.56 97 HIS A N 1
ATOM 760 C CA . HIS A 1 97 ? -4.507 5.325 -2.120 1.00 97.56 97 HIS A CA 1
ATOM 761 C C . HIS A 1 97 ? -5.916 5.371 -2.714 1.00 97.56 97 HIS A C 1
ATOM 763 O O . HIS A 1 97 ? -6.829 4.699 -2.232 1.00 97.56 97 HIS A O 1
ATOM 769 N N . ARG A 1 98 ? -6.085 6.121 -3.811 1.00 97.31 98 ARG A N 1
ATOM 770 C CA . ARG A 1 98 ? -7.374 6.249 -4.503 1.00 97.31 98 ARG A CA 1
ATOM 771 C C . ARG A 1 98 ? -7.910 4.893 -4.932 1.00 97.31 98 ARG A C 1
ATOM 773 O O . ARG A 1 98 ? -9.105 4.638 -4.822 1.00 97.31 98 ARG A O 1
ATOM 780 N N . ALA A 1 99 ? -7.047 4.027 -5.443 1.00 96.94 99 ALA A N 1
ATOM 781 C CA . ALA A 1 99 ? -7.476 2.749 -5.964 1.00 96.94 99 ALA A CA 1
ATOM 782 C C . ALA A 1 99 ? -7.832 1.742 -4.859 1.00 96.94 99 ALA A C 1
ATOM 784 O O . ALA A 1 99 ? -8.835 1.049 -5.012 1.00 96.94 99 ALA A O 1
ATOM 785 N N . VAL A 1 100 ? -7.109 1.720 -3.733 1.00 96.75 100 VAL A N 1
ATOM 786 C CA . VAL A 1 100 ? -7.462 0.908 -2.552 1.00 96.75 100 VAL A CA 1
ATOM 787 C C . VAL A 1 100 ? -8.804 1.350 -1.970 1.00 96.75 100 VAL A C 1
ATOM 789 O O . VAL A 1 100 ? -9.678 0.512 -1.758 1.00 96.75 100 VAL A O 1
ATOM 792 N N . ILE A 1 101 ? -9.012 2.659 -1.799 1.00 96.81 101 ILE A N 1
ATOM 793 C CA . ILE A 1 101 ? -10.283 3.211 -1.306 1.00 96.81 101 ILE A CA 1
ATOM 794 C C . ILE A 1 101 ? -11.430 2.837 -2.253 1.00 96.81 101 ILE A C 1
ATOM 796 O O . ILE A 1 101 ? -12.444 2.293 -1.822 1.00 96.81 101 ILE A O 1
ATOM 800 N N . ARG A 1 102 ? -11.261 3.050 -3.566 1.00 97.00 102 ARG A N 1
ATOM 801 C CA . ARG A 1 102 ? -12.281 2.677 -4.561 1.00 97.00 102 ARG A CA 1
ATOM 802 C C . ARG A 1 102 ? -12.565 1.177 -4.585 1.00 97.00 102 ARG A C 1
ATOM 804 O O . ARG A 1 102 ? -13.716 0.794 -4.760 1.00 97.00 102 ARG A O 1
ATOM 811 N N . ALA A 1 103 ? -11.542 0.338 -4.459 1.00 96.69 103 ALA A N 1
ATOM 812 C CA . ALA A 1 103 ? -11.696 -1.112 -4.450 1.00 96.69 103 ALA A CA 1
ATOM 813 C C . ALA A 1 103 ? -12.449 -1.580 -3.197 1.00 96.69 103 ALA A C 1
ATOM 815 O O . ALA A 1 103 ? -13.369 -2.388 -3.316 1.00 96.69 103 ALA A O 1
ATOM 816 N N . SER A 1 104 ? -12.130 -1.005 -2.034 1.00 95.88 104 SER A N 1
ATOM 817 C CA . SER A 1 104 ? -12.837 -1.269 -0.778 1.00 95.88 104 SER A CA 1
ATOM 818 C C . SER A 1 104 ? -14.308 -0.863 -0.867 1.00 95.88 104 SER A C 1
ATOM 820 O O . SER A 1 104 ? -15.180 -1.664 -0.551 1.00 95.88 104 SER A O 1
ATOM 822 N N . ASN A 1 105 ? -14.597 0.332 -1.394 1.00 96.12 105 ASN A N 1
ATOM 823 C CA . ASN A 1 105 ? -15.969 0.825 -1.575 1.00 96.12 105 ASN A CA 1
ATOM 824 C C . ASN A 1 105 ? -16.789 -0.009 -2.573 1.00 96.12 105 ASN A C 1
ATOM 826 O O . ASN A 1 105 ? -18.009 0.081 -2.594 1.00 96.12 105 ASN A O 1
ATOM 830 N N . ARG A 1 106 ? -16.125 -0.796 -3.427 1.00 96.00 106 ARG A N 1
ATOM 831 C CA . ARG A 1 106 ? -16.751 -1.724 -4.382 1.00 96.00 106 ARG A CA 1
ATOM 832 C C . ARG A 1 106 ? -16.713 -3.178 -3.899 1.00 96.00 106 ARG A C 1
ATOM 834 O O . ARG A 1 106 ? -16.877 -4.084 -4.716 1.00 96.00 106 ARG A O 1
ATOM 841 N N . ASN A 1 107 ? -16.423 -3.404 -2.615 1.00 94.62 107 ASN A N 1
ATOM 842 C CA . ASN A 1 107 ? -16.308 -4.718 -1.977 1.00 94.62 107 ASN A CA 1
ATOM 843 C C . ASN A 1 107 ? -15.381 -5.695 -2.724 1.00 94.62 107 ASN A C 1
ATOM 845 O O . ASN A 1 107 ? -15.611 -6.908 -2.735 1.00 94.62 107 ASN A O 1
ATOM 849 N N . LYS A 1 108 ? -14.320 -5.180 -3.358 1.00 95.81 108 LYS A N 1
ATOM 850 C CA . LYS A 1 108 ? -13.284 -6.022 -3.963 1.00 95.81 108 LYS A CA 1
ATOM 851 C C . LYS A 1 108 ? -12.428 -6.649 -2.869 1.00 95.81 108 LYS A C 1
ATOM 853 O O . LYS A 1 108 ? -12.193 -6.044 -1.828 1.00 95.81 108 LYS A O 1
ATOM 858 N N . ARG A 1 109 ? -11.950 -7.864 -3.111 1.00 93.00 109 ARG A N 1
ATOM 859 C CA . ARG A 1 109 ? -11.179 -8.655 -2.148 1.00 93.00 109 ARG A CA 1
ATOM 860 C C . ARG A 1 109 ? -9.690 -8.603 -2.422 1.00 93.00 109 ARG A C 1
ATOM 862 O O . ARG A 1 109 ? -8.913 -8.534 -1.472 1.00 93.00 109 ARG A O 1
ATOM 869 N N . CYS A 1 110 ? -9.295 -8.661 -3.691 1.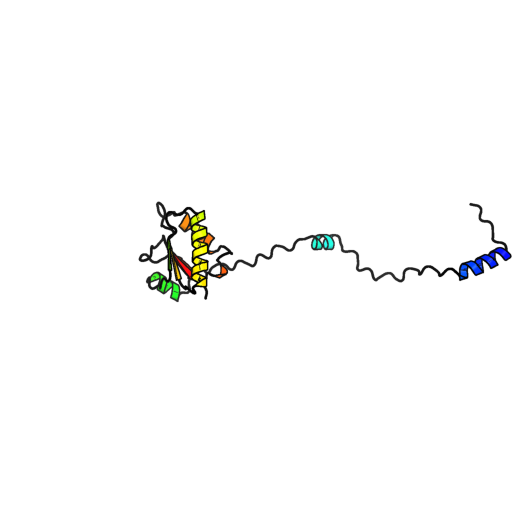00 94.75 110 CYS A N 1
ATOM 870 C CA . CYS A 1 110 ? -7.890 -8.690 -4.073 1.00 94.75 110 CYS A CA 1
ATOM 871 C C . CYS A 1 110 ? -7.582 -7.665 -5.160 1.00 94.75 110 CYS A C 1
ATOM 873 O O . CYS A 1 110 ? -8.204 -7.638 -6.224 1.00 94.75 110 CYS A O 1
ATOM 875 N N . VAL A 1 111 ? -6.572 -6.848 -4.884 1.00 96.44 111 VAL A N 1
ATOM 876 C CA . VAL A 1 111 ? -6.029 -5.861 -5.807 1.00 96.44 111 VAL A CA 1
ATOM 877 C C . VAL A 1 111 ? -4.612 -6.277 -6.182 1.00 96.44 111 VAL A C 1
ATOM 879 O O . VAL A 1 111 ? -3.764 -6.445 -5.306 1.00 96.44 111 VAL A O 1
ATOM 882 N N . LEU A 1 112 ? -4.340 -6.423 -7.478 1.00 96.69 112 LEU A N 1
ATOM 883 C CA . LEU A 1 112 ? -2.980 -6.589 -7.983 1.00 96.69 112 LEU A CA 1
ATOM 884 C C . LEU A 1 112 ? -2.371 -5.209 -8.238 1.00 96.69 112 LEU A C 1
ATOM 886 O O . LEU A 1 112 ? -2.842 -4.473 -9.104 1.00 96.69 112 LEU A O 1
ATOM 890 N N . VAL A 1 113 ? -1.313 -4.871 -7.509 1.00 97.00 113 VAL A N 1
ATOM 891 C CA . VAL A 1 113 ? -0.574 -3.616 -7.670 1.00 97.00 113 VAL A CA 1
ATOM 892 C C . VAL A 1 113 ? 0.748 -3.906 -8.362 1.00 97.00 113 VAL A C 1
ATOM 894 O O . VAL A 1 113 ? 1.590 -4.617 -7.817 1.00 97.00 113 VAL A O 1
ATOM 897 N N . VAL A 1 114 ? 0.949 -3.348 -9.550 1.00 96.50 114 VAL A N 1
ATOM 898 C CA . VAL A 1 114 ? 2.208 -3.456 -10.291 1.00 96.50 114 VAL A CA 1
ATOM 899 C C . VAL A 1 114 ? 3.041 -2.213 -9.999 1.00 96.50 114 VAL A C 1
ATOM 901 O O . VAL A 1 114 ? 2.659 -1.108 -10.355 1.00 96.50 114 VAL A O 1
ATOM 904 N N . THR A 1 115 ? 4.167 -2.380 -9.308 1.00 93.94 115 THR A N 1
ATOM 905 C CA . THR A 1 115 ? 5.103 -1.283 -8.992 1.00 93.94 115 THR A CA 1
ATOM 906 C C . THR A 1 115 ? 6.258 -1.200 -9.985 1.00 93.94 115 THR A C 1
ATOM 908 O O . THR A 1 115 ? 7.015 -0.233 -9.977 1.00 93.94 115 THR A O 1
ATOM 911 N N . GLY A 1 116 ? 6.441 -2.250 -10.787 1.00 90.69 116 GLY A N 1
ATOM 912 C CA . GLY A 1 116 ? 7.649 -2.469 -11.570 1.00 90.69 116 GLY A CA 1
ATOM 913 C C . GLY A 1 116 ? 8.776 -3.081 -10.731 1.00 90.69 116 GLY A C 1
ATOM 914 O O . GLY A 1 116 ? 8.758 -3.068 -9.496 1.00 90.69 116 GLY A O 1
ATOM 915 N N . LYS A 1 117 ? 9.763 -3.661 -11.423 1.00 85.25 117 LYS A N 1
ATOM 916 C CA . LYS A 1 117 ? 10.966 -4.250 -10.806 1.00 85.25 117 LYS A CA 1
ATOM 917 C C . LYS A 1 117 ? 12.053 -3.204 -10.524 1.00 85.25 117 LYS A C 1
ATOM 919 O O . LYS A 1 117 ? 12.831 -3.395 -9.597 1.00 85.25 117 LYS A O 1
ATOM 924 N N . GLY A 1 118 ? 12.078 -2.111 -11.293 1.00 83.62 118 GLY A N 1
ATOM 925 C CA . GLY A 1 118 ? 13.167 -1.129 -11.301 1.00 83.62 118 GLY A CA 1
ATOM 926 C C . GLY A 1 118 ? 14.439 -1.636 -11.985 1.00 83.62 118 GLY A C 1
ATOM 927 O O . GLY A 1 118 ? 14.557 -2.822 -12.311 1.00 83.62 118 GLY A O 1
ATOM 928 N N . MET A 1 119 ? 15.410 -0.741 -12.191 1.00 75.69 119 MET A N 1
ATOM 929 C CA . MET A 1 119 ? 16.741 -1.124 -12.675 1.00 75.69 119 MET A CA 1
ATOM 930 C C . MET A 1 119 ? 17.405 -2.060 -11.658 1.00 75.69 119 MET A C 1
ATOM 932 O O . MET A 1 119 ? 17.451 -1.762 -10.468 1.00 75.69 119 MET A O 1
ATOM 936 N N . ARG A 1 120 ? 17.891 -3.219 -12.124 1.00 79.00 120 ARG A N 1
ATOM 937 C CA . ARG A 1 120 ? 18.567 -4.246 -11.302 1.00 79.00 120 ARG A CA 1
ATOM 938 C C . ARG A 1 120 ? 17.757 -4.764 -10.096 1.00 79.00 120 ARG A C 1
ATOM 940 O O . ARG A 1 120 ? 18.328 -5.328 -9.172 1.00 79.00 120 ARG A O 1
ATOM 947 N N . GLY A 1 121 ? 16.428 -4.626 -10.114 1.00 73.12 121 GLY A N 1
ATOM 948 C CA . GLY A 1 121 ? 15.551 -5.103 -9.035 1.00 73.12 121 GLY A CA 1
ATOM 949 C C . GLY A 1 121 ? 15.357 -4.123 -7.870 1.00 73.12 121 GLY A C 1
ATOM 950 O O . GLY A 1 121 ? 14.620 -4.447 -6.931 1.00 73.12 121 GLY A O 1
ATOM 951 N N . ASP A 1 122 ? 15.955 -2.929 -7.940 1.00 77.25 122 ASP A N 1
ATOM 952 C CA . ASP A 1 122 ? 15.812 -1.873 -6.934 1.00 77.25 122 ASP A CA 1
ATOM 953 C C . ASP A 1 122 ? 14.845 -0.774 -7.405 1.00 77.25 122 ASP A C 1
ATOM 955 O O . ASP A 1 122 ? 15.199 0.365 -7.706 1.00 77.25 122 ASP A O 1
ATOM 959 N N . GLY A 1 123 ? 13.575 -1.152 -7.558 1.00 87.19 123 GLY A N 1
ATOM 960 C CA . GLY A 1 123 ? 12.505 -0.214 -7.886 1.00 87.19 123 GLY A CA 1
ATOM 961 C C . GLY A 1 123 ? 12.135 0.663 -6.694 1.00 87.19 123 GLY A C 1
ATOM 962 O O . GLY A 1 123 ? 11.644 0.163 -5.683 1.00 87.19 123 GLY A O 1
ATOM 963 N N . VAL A 1 124 ? 12.261 1.982 -6.845 1.00 92.44 124 VAL A N 1
ATOM 964 C CA . VAL A 1 124 ? 11.911 2.953 -5.793 1.00 92.44 124 VAL A CA 1
ATOM 965 C C . VAL A 1 124 ? 10.457 2.790 -5.328 1.00 92.44 124 VAL A C 1
ATOM 967 O O . VAL A 1 124 ? 10.180 2.777 -4.129 1.00 92.44 124 VAL A O 1
ATOM 970 N 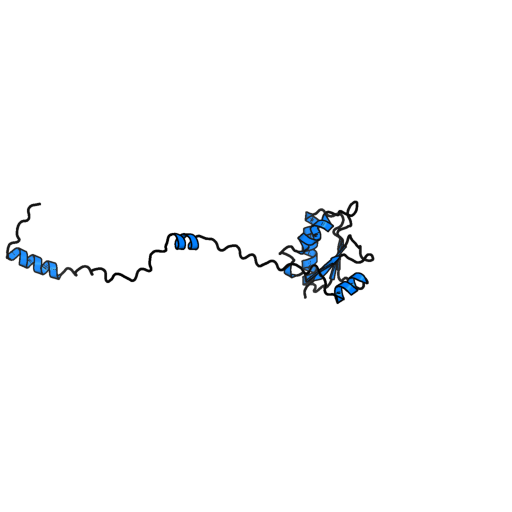N . LEU A 1 125 ? 9.521 2.581 -6.261 1.00 94.19 125 LEU A N 1
ATOM 971 C CA . LEU A 1 125 ? 8.107 2.351 -5.934 1.00 94.19 125 LEU A CA 1
ATOM 972 C C . LEU A 1 125 ? 7.904 1.042 -5.162 1.00 94.19 125 LEU A C 1
ATOM 974 O O . LEU A 1 125 ? 7.154 1.003 -4.191 1.00 94.19 125 LEU A O 1
ATOM 978 N N . ARG A 1 126 ? 8.611 -0.022 -5.557 1.00 92.62 126 ARG A N 1
ATOM 979 C CA . ARG A 1 126 ? 8.572 -1.330 -4.892 1.00 92.62 126 ARG A CA 1
ATOM 980 C C . ARG A 1 126 ? 9.0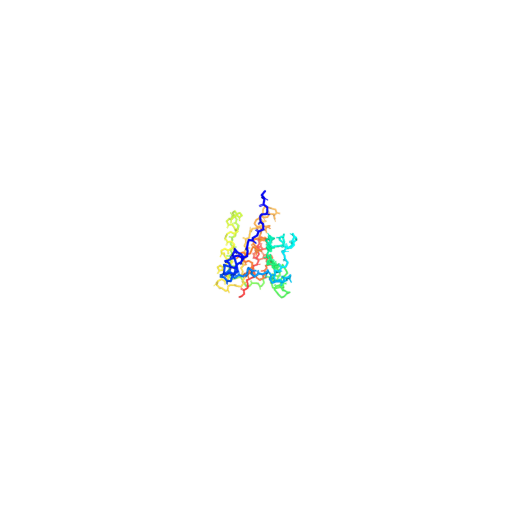84 -1.237 -3.455 1.00 92.62 126 ARG A C 1
ATOM 982 O O . ARG A 1 126 ? 8.472 -1.816 -2.563 1.00 92.62 126 ARG A O 1
ATOM 989 N N . ARG A 1 127 ? 10.182 -0.510 -3.228 1.00 92.38 127 ARG A N 1
ATOM 990 C CA . ARG A 1 127 ? 10.768 -0.299 -1.895 1.00 92.38 127 ARG A CA 1
ATOM 991 C C . ARG A 1 127 ? 9.842 0.500 -0.982 1.00 92.38 127 ARG A C 1
ATOM 993 O O . ARG A 1 127 ? 9.733 0.190 0.199 1.00 92.38 127 ARG A O 1
ATOM 1000 N N . ASN A 1 128 ? 9.163 1.503 -1.531 1.00 94.31 128 ASN A N 1
ATOM 1001 C CA . ASN A 1 128 ? 8.268 2.359 -0.757 1.00 94.31 128 ASN A CA 1
ATOM 1002 C C . ASN A 1 128 ? 6.870 1.761 -0.554 1.00 94.31 128 ASN A C 1
ATOM 1004 O O . ASN A 1 128 ? 6.162 2.170 0.364 1.00 94.31 128 ASN A O 1
ATOM 1008 N N . PHE A 1 129 ? 6.468 0.785 -1.369 1.00 94.88 129 PHE A N 1
ATOM 1009 C CA . PHE A 1 129 ? 5.138 0.184 -1.310 1.00 94.88 129 PHE A CA 1
ATOM 1010 C C . PHE A 1 129 ? 4.739 -0.326 0.093 1.00 94.88 129 PHE A C 1
ATOM 1012 O O . PHE A 1 129 ? 3.655 0.052 0.546 1.00 94.88 129 PHE A O 1
ATOM 1019 N N . PRO A 1 130 ? 5.578 -1.087 0.834 1.00 93.38 130 PRO A N 1
ATOM 1020 C CA . PRO A 1 130 ? 5.256 -1.513 2.199 1.00 93.38 130 PRO A CA 1
ATOM 1021 C C . PRO A 1 130 ? 4.983 -0.353 3.167 1.00 93.38 130 PRO A C 1
ATOM 1023 O O . PRO A 1 130 ? 4.148 -0.477 4.061 1.00 93.38 130 PRO A O 1
ATOM 1026 N N . LEU A 1 131 ? 5.659 0.786 2.979 1.00 93.62 131 LEU A N 1
ATOM 1027 C CA . LEU A 1 131 ? 5.442 1.988 3.785 1.00 93.62 131 LEU A CA 1
ATOM 1028 C C . LEU A 1 131 ? 4.119 2.666 3.417 1.00 93.62 131 LEU A C 1
ATOM 1030 O O . LEU A 1 131 ? 3.374 3.083 4.297 1.00 93.62 131 LEU A O 1
ATOM 1034 N N . TRP A 1 132 ? 3.797 2.752 2.124 1.00 95.31 132 TRP A N 1
ATOM 1035 C CA . TRP A 1 132 ? 2.559 3.381 1.656 1.00 95.31 132 TRP A CA 1
ATOM 1036 C C . TRP A 1 132 ? 1.315 2.567 1.998 1.00 95.31 132 TRP A C 1
ATOM 1038 O O . TRP A 1 132 ? 0.300 3.141 2.370 1.00 95.31 132 TRP A O 1
ATOM 1048 N N . ILE A 1 133 ? 1.376 1.236 1.921 1.00 94.62 133 ILE A N 1
ATOM 1049 C CA . ILE A 1 133 ? 0.224 0.393 2.267 1.00 94.62 133 ILE A CA 1
ATOM 1050 C C . ILE A 1 133 ? -0.076 0.407 3.775 1.00 94.62 133 ILE A C 1
ATOM 1052 O O . ILE A 1 133 ? -1.210 0.165 4.191 1.00 94.62 133 ILE A O 1
ATOM 1056 N N . ALA A 1 134 ? 0.932 0.721 4.593 1.00 92.38 134 ALA A N 1
ATOM 1057 C CA . ALA A 1 134 ? 0.803 0.916 6.032 1.00 92.38 134 ALA A CA 1
ATOM 1058 C C . ALA A 1 134 ? 0.320 2.327 6.422 1.00 92.38 134 ALA A C 1
ATOM 1060 O O . ALA A 1 134 ? 0.094 2.570 7.607 1.00 92.38 134 ALA A O 1
ATOM 1061 N N . ASP A 1 135 ? 0.141 3.238 5.458 1.00 94.44 135 ASP A N 1
ATOM 1062 C CA . ASP A 1 135 ? -0.300 4.611 5.706 1.00 94.44 135 ASP A CA 1
ATOM 1063 C C . ASP A 1 135 ? -1.684 4.627 6.394 1.00 94.44 135 ASP A C 1
ATOM 1065 O O . ASP A 1 135 ? -2.611 3.957 5.914 1.00 94.44 135 ASP A O 1
ATOM 1069 N N . PRO A 1 136 ? -1.861 5.385 7.498 1.00 91.69 136 PRO A N 1
ATOM 1070 C CA . PRO A 1 136 ? -3.117 5.458 8.246 1.00 91.69 136 PRO A CA 1
ATOM 1071 C C . PRO A 1 136 ? -4.359 5.745 7.396 1.00 91.69 136 PRO A C 1
ATOM 1073 O O . PRO A 1 136 ? -5.443 5.280 7.743 1.00 91.69 136 PRO A O 1
ATOM 1076 N N . ALA A 1 137 ? -4.212 6.452 6.270 1.00 93.19 137 ALA A N 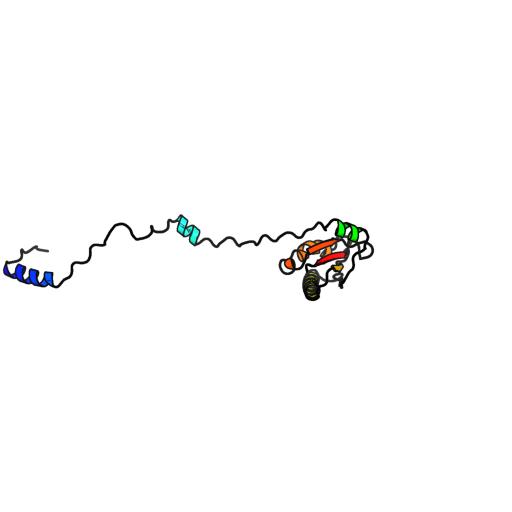1
ATOM 1077 C CA . ALA A 1 137 ? -5.326 6.788 5.386 1.00 93.19 137 ALA A CA 1
ATOM 1078 C C . ALA A 1 137 ? -5.993 5.562 4.733 1.00 93.19 137 ALA A C 1
ATOM 1080 O O . ALA A 1 137 ? -7.185 5.599 4.439 1.00 93.19 137 ALA A O 1
ATOM 1081 N N . ILE A 1 138 ? -5.243 4.481 4.492 1.00 94.56 138 ILE A N 1
ATOM 1082 C CA . ILE A 1 138 ? -5.756 3.263 3.833 1.00 94.56 138 ILE A CA 1
ATOM 1083 C C . ILE A 1 138 ? -5.558 1.993 4.660 1.00 94.56 138 ILE A C 1
ATOM 1085 O O . ILE A 1 138 ? -6.220 0.984 4.414 1.00 94.56 138 ILE A O 1
ATOM 1089 N N . ARG A 1 139 ? -4.706 2.042 5.689 1.00 92.12 139 ARG A N 1
ATOM 1090 C CA . ARG A 1 139 ? -4.405 0.942 6.610 1.00 92.12 139 ARG A CA 1
ATOM 1091 C C . ARG A 1 139 ? -5.646 0.221 7.158 1.00 92.12 139 ARG A C 1
ATOM 1093 O O . ARG A 1 139 ? -5.586 -1.012 7.246 1.00 92.12 139 ARG A O 1
ATOM 1100 N N . PRO A 1 140 ? -6.751 0.897 7.536 1.00 92.94 140 PRO A N 1
ATOM 1101 C CA . PRO A 1 140 ? -7.943 0.217 8.039 1.00 92.94 140 PRO A CA 1
ATOM 1102 C C . PRO A 1 140 ? -8.591 -0.715 7.014 1.00 92.94 140 PRO A C 1
ATOM 1104 O O . PRO A 1 140 ? -9.119 -1.749 7.420 1.00 92.94 140 PRO A O 1
ATOM 1107 N N . LEU A 1 141 ? -8.480 -0.395 5.720 1.00 94.38 141 LEU A N 1
ATOM 1108 C CA . LEU A 1 141 ? -9.098 -1.118 4.603 1.00 94.38 141 LEU A CA 1
ATOM 1109 C C . LEU A 1 141 ? -8.306 -2.366 4.193 1.00 94.38 141 LEU A C 1
ATOM 1111 O O . LEU A 1 141 ? -8.834 -3.243 3.518 1.00 94.38 141 LEU A O 1
ATOM 1115 N N . VAL A 1 142 ? -7.035 -2.463 4.591 1.00 94.06 142 VAL A N 1
ATOM 1116 C CA . VAL A 1 142 ? -6.131 -3.539 4.169 1.00 94.06 142 VAL A CA 1
ATOM 1117 C C . VAL A 1 142 ? -6.076 -4.642 5.226 1.00 94.06 142 VAL A C 1
ATOM 1119 O O . VAL A 1 142 ? -5.775 -4.398 6.402 1.00 94.06 142 VAL A O 1
ATOM 1122 N N . ALA A 1 143 ? -6.357 -5.873 4.799 1.00 92.62 143 ALA A N 1
ATOM 1123 C CA . ALA A 1 143 ? -6.231 -7.077 5.610 1.00 92.62 143 ALA A CA 1
ATOM 1124 C C . ALA A 1 143 ? -4.770 -7.541 5.674 1.00 92.62 143 ALA A C 1
ATOM 1126 O O . ALA A 1 143 ? -4.222 -7.674 6.765 1.00 92.62 143 ALA A O 1
ATOM 1127 N N . SER A 1 144 ? -4.143 -7.740 4.514 1.00 92.38 144 SER A N 1
ATOM 1128 C CA . SER A 1 144 ? -2.755 -8.192 4.360 1.00 92.38 144 SER A CA 1
ATOM 1129 C C . SER A 1 144 ? -2.254 -7.908 2.938 1.00 92.38 144 SER A C 1
ATOM 1131 O O . SER A 1 144 ? -3.025 -7.510 2.062 1.00 92.38 144 SER A O 1
ATOM 1133 N N . TYR A 1 145 ? -0.961 -8.099 2.688 1.00 93.44 145 TYR A N 1
ATOM 1134 C CA . TYR A 1 145 ? -0.382 -8.017 1.347 1.00 93.44 145 TYR A CA 1
ATOM 1135 C C . TYR A 1 145 ? 0.737 -9.047 1.181 1.00 93.44 145 TYR A C 1
ATOM 1137 O O . TYR A 1 145 ? 1.312 -9.501 2.166 1.00 93.44 145 TYR A O 1
ATOM 1145 N N . ALA A 1 146 ? 1.047 -9.422 -0.059 1.00 92.31 146 ALA A N 1
ATOM 1146 C CA . ALA A 1 146 ? 2.144 -10.340 -0.362 1.00 92.31 146 ALA A CA 1
ATOM 1147 C C . ALA A 1 146 ? 2.723 -10.108 -1.761 1.00 92.31 146 ALA A C 1
ATOM 1149 O O . ALA A 1 146 ? 2.015 -9.590 -2.630 1.00 92.31 146 ALA A O 1
ATOM 1150 N N . PRO A 1 147 ? 3.981 -10.510 -2.012 1.00 92.25 147 PRO A N 1
ATOM 1151 C CA . PRO A 1 147 ? 4.543 -10.502 -3.356 1.00 92.25 147 PRO A CA 1
ATOM 1152 C C . PRO A 1 147 ? 3.681 -11.313 -4.329 1.00 92.25 147 PRO A C 1
ATOM 1154 O O . PRO A 1 147 ? 3.142 -12.369 -3.981 1.00 92.25 147 PRO A O 1
ATOM 1157 N N . ALA A 1 148 ? 3.548 -10.823 -5.558 1.00 93.31 148 ALA A N 1
ATOM 1158 C CA . ALA A 1 148 ? 2.777 -11.509 -6.579 1.00 93.31 148 ALA A CA 1
ATOM 1159 C C . ALA A 1 148 ? 3.498 -12.766 -7.086 1.00 93.31 148 ALA A C 1
ATOM 1161 O O . ALA A 1 148 ? 4.725 -12.880 -7.071 1.00 93.31 148 ALA A O 1
ATOM 1162 N N . HIS A 1 149 ? 2.718 -13.711 -7.606 1.00 94.06 149 HIS A N 1
ATOM 1163 C CA . HIS A 1 149 ? 3.267 -14.885 -8.282 1.00 94.06 149 HIS A CA 1
ATOM 1164 C C . HIS A 1 149 ? 3.946 -14.476 -9.602 1.00 94.06 149 HIS A C 1
ATOM 1166 O O . HIS A 1 149 ? 3.568 -13.470 -10.208 1.00 94.06 149 HIS A O 1
ATOM 1172 N N . ILE A 1 150 ? 4.901 -15.272 -10.103 1.00 90.94 150 ILE A N 1
ATOM 1173 C CA . ILE A 1 150 ? 5.650 -14.959 -11.338 1.00 90.94 150 ILE A CA 1
ATOM 1174 C C . ILE A 1 150 ? 4.733 -14.702 -12.546 1.00 90.94 150 ILE A C 1
ATOM 1176 O O . ILE A 1 150 ? 4.986 -13.790 -13.326 1.00 90.94 150 ILE A O 1
ATOM 1180 N N . ARG A 1 151 ? 3.606 -15.422 -12.630 1.00 90.81 151 ARG A N 1
ATOM 1181 C CA . ARG A 1 151 ? 2.574 -15.248 -13.672 1.00 90.81 151 ARG A CA 1
ATOM 1182 C C . ARG A 1 151 ? 1.886 -13.877 -13.650 1.00 90.81 151 ARG A C 1
ATOM 1184 O O . ARG A 1 151 ? 1.347 -13.463 -14.664 1.00 90.81 151 ARG A O 1
ATOM 1191 N N . HIS A 1 152 ? 1.889 -13.189 -12.510 1.00 90.00 152 HIS A N 1
ATOM 1192 C CA . HIS A 1 152 ? 1.187 -11.918 -12.304 1.00 90.00 1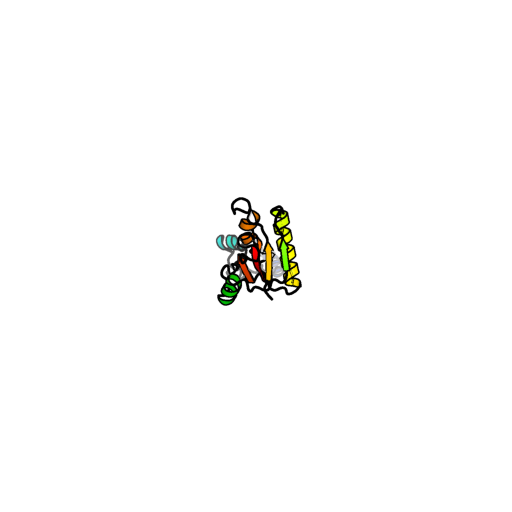52 HIS A CA 1
ATOM 1193 C C . HIS A 1 152 ? 2.147 -10.742 -12.046 1.00 90.00 152 HIS A C 1
ATOM 1195 O O . HIS A 1 152 ? 1.726 -9.696 -11.562 1.00 90.00 152 HIS A O 1
ATOM 1201 N N . GLY A 1 153 ? 3.436 -10.895 -12.373 1.00 87.12 153 GLY A N 1
ATOM 1202 C CA . GLY A 1 153 ? 4.448 -9.832 -12.265 1.00 87.12 153 GLY A CA 1
ATOM 1203 C C . GLY A 1 153 ? 5.596 -10.131 -11.296 1.00 87.12 153 GLY A C 1
ATOM 1204 O O . GLY A 1 153 ? 6.607 -9.423 -11.307 1.00 87.12 153 GLY A O 1
ATOM 1205 N N . GLY A 1 154 ? 5.493 -11.206 -10.507 1.00 89.38 154 GLY A N 1
ATOM 1206 C CA . GLY A 1 154 ? 6.559 -11.672 -9.619 1.00 89.38 154 GLY A CA 1
ATOM 1207 C C . GLY A 1 154 ? 7.031 -10.592 -8.647 1.00 89.38 154 GLY A C 1
ATOM 1208 O O . GLY A 1 154 ? 6.231 -9.907 -8.018 1.00 89.38 154 GLY A O 1
ATOM 1209 N N . SER A 1 155 ? 8.349 -10.396 -8.573 1.00 88.31 155 SER A N 1
ATOM 1210 C CA . SER A 1 155 ? 8.980 -9.424 -7.670 1.00 88.31 155 SER A CA 1
ATOM 1211 C C . SER A 1 155 ? 8.589 -7.960 -7.907 1.00 88.31 155 SER A C 1
ATOM 1213 O O . SER A 1 155 ? 8.839 -7.136 -7.029 1.00 88.31 155 SER A O 1
ATOM 1215 N N . GLY A 1 156 ? 8.002 -7.626 -9.062 1.00 92.50 156 GLY A N 1
ATOM 1216 C CA . GLY A 1 156 ? 7.574 -6.268 -9.415 1.00 92.50 156 GLY A CA 1
ATOM 1217 C C . GLY A 1 156 ? 6.096 -5.975 -9.152 1.00 92.50 156 GLY A C 1
ATOM 1218 O O . GLY A 1 156 ? 5.610 -4.924 -9.571 1.00 92.50 156 GLY A O 1
ATOM 1219 N N . ALA A 1 157 ? 5.369 -6.897 -8.521 1.00 95.25 157 ALA A N 1
ATOM 1220 C CA . ALA A 1 157 ? 3.956 -6.729 -8.222 1.00 95.25 157 ALA A CA 1
ATOM 1221 C C . ALA A 1 157 ? 3.587 -7.308 -6.850 1.00 95.25 157 ALA A C 1
ATOM 1223 O O . ALA A 1 157 ? 4.287 -8.158 -6.296 1.00 95.25 157 ALA A O 1
ATOM 1224 N N . TRP A 1 158 ? 2.462 -6.842 -6.317 1.00 95.25 158 TRP A N 1
ATOM 1225 C CA . TRP A 1 158 ? 1.960 -7.184 -4.993 1.00 95.25 158 TRP A CA 1
ATOM 1226 C C . TRP A 1 158 ? 0.473 -7.508 -5.053 1.00 95.25 158 TRP A C 1
ATOM 1228 O O . TRP A 1 158 ? -0.302 -6.792 -5.687 1.00 95.25 158 TRP A O 1
ATOM 1238 N N . TYR A 1 159 ? 0.062 -8.559 -4.352 1.00 95.06 159 TYR A N 1
ATOM 1239 C CA . TYR A 1 159 ? -1.335 -8.749 -3.990 1.00 95.06 159 TYR A CA 1
ATOM 1240 C C . TYR A 1 159 ? -1.638 -7.945 -2.735 1.00 95.06 159 TYR A C 1
ATOM 1242 O O . TYR A 1 159 ? -0.926 -8.056 -1.737 1.00 95.06 159 TYR A O 1
ATOM 1250 N N . VAL A 1 160 ? -2.723 -7.182 -2.771 1.00 95.19 160 VAL A N 1
ATOM 1251 C CA . VAL A 1 160 ? -3.289 -6.494 -1.612 1.00 95.19 160 VAL A CA 1
ATOM 1252 C C . VAL A 1 160 ? -4.653 -7.094 -1.333 1.00 95.19 160 VAL A C 1
ATOM 1254 O O . VAL A 1 160 ? -5.551 -7.031 -2.175 1.00 95.19 160 VAL A O 1
ATOM 1257 N N . PHE A 1 161 ? -4.804 -7.676 -0.150 1.00 94.75 161 PHE A N 1
ATOM 1258 C CA . PHE A 1 161 ? -6.062 -8.226 0.323 1.00 94.75 161 PHE A CA 1
ATOM 1259 C C . PHE A 1 161 ? -6.781 -7.175 1.160 1.00 94.75 161 PHE A C 1
ATOM 1261 O O . PHE A 1 161 ? -6.217 -6.630 2.113 1.00 94.75 161 PHE A O 1
ATOM 1268 N N . LEU A 1 162 ? -8.024 -6.881 0.799 1.00 94.31 162 LEU A N 1
ATOM 1269 C CA . LEU A 1 162 ? -8.844 -5.886 1.480 1.00 94.31 162 LEU A CA 1
ATOM 1270 C C . LEU A 1 162 ? -9.729 -6.541 2.539 1.00 94.31 162 LEU A C 1
ATOM 1272 O O . LEU A 1 162 ? -10.078 -7.722 2.447 1.00 94.31 162 LEU A O 1
ATOM 1276 N N . LYS A 1 163 ? -10.073 -5.767 3.566 1.00 91.19 163 LYS A N 1
ATOM 1277 C CA . LYS A 1 163 ? -11.088 -6.159 4.541 1.00 91.19 163 LYS A CA 1
ATOM 1278 C C . LYS A 1 163 ? -12.475 -6.032 3.917 1.00 91.19 163 LYS A C 1
ATOM 1280 O O . LYS A 1 163 ? -12.685 -5.232 3.010 1.00 91.19 163 LYS A O 1
ATOM 1285 N N . ARG A 1 164 ? -13.386 -6.868 4.404 1.00 79.44 164 ARG A N 1
ATOM 1286 C CA . ARG A 1 164 ? -14.817 -6.745 4.132 1.00 79.44 164 ARG A CA 1
ATOM 1287 C C . ARG A 1 164 ? -15.435 -5.681 5.019 1.00 79.44 164 ARG A C 1
ATOM 1289 O O . ARG A 1 164 ? -14.926 -5.527 6.153 1.00 79.44 164 ARG A O 1
#

Mean predicted aligned error: 15.46 Å

Sequence (164 aa):
MTQRPLKPGEKQIWGHVAQTVSPRRKPKGKGSAKPLPTREDFANMLRLPAPSVLAARPLPQTLDVNQDKRVRRGRIEIDTKIDLHDLTQLTAKQALHRAVIRASNRNKRCVLVVTGKGMRGDGVLRRNFPLWIADPAIRPLVASYAPAHIRHGGSGAWYVFLKR